Protein AF-A0A536CP75-F1 (afdb_monomer_lite)

Secondary structure (DSSP, 8-state):
-HHHHHHHHHHHHHHHHHHHHHHHHHHHHHHHHHHSTTPPPHHHHHHHHHHHHHHHHHHHHHHHHHHHHHHHHT-HHHHHHHHHHHHHHTTHHHHHHHHHHT-S--SS---THHHHHHHHHHHHHHHHHHHHHHHHHHHHHH-GGGGPPP--S--

Structure (mmCIF, N/CA/C/O backbone):
data_AF-A0A536CP75-F1
#
_entry.id   AF-A0A536CP75-F1
#
loop_
_atom_site.group_PDB
_atom_site.id
_atom_site.type_symbol
_atom_site.label_atom_id
_atom_site.label_alt_id
_atom_site.label_comp_id
_atom_site.label_asym_id
_atom_site.label_entity_id
_atom_site.label_seq_id
_atom_site.pdbx_PDB_ins_code
_atom_site.Cartn_x
_atom_site.Cartn_y
_atom_site.Cartn_z
_atom_site.occupancy
_atom_site.B_iso_or_equiv
_atom_site.auth_seq_id
_atom_site.auth_comp_id
_atom_site.auth_asym_id
_atom_site.auth_atom_id
_atom_site.pdbx_PDB_model_num
ATOM 1 N N . MET A 1 1 ? -14.177 4.775 14.169 1.00 71.19 1 MET A N 1
ATOM 2 C CA . MET A 1 1 ? -14.490 5.533 12.939 1.00 71.19 1 MET A CA 1
ATOM 3 C C . MET A 1 1 ? -13.235 5.901 12.158 1.00 71.19 1 MET A C 1
ATOM 5 O O . MET A 1 1 ? -13.189 5.550 10.992 1.00 71.19 1 MET A O 1
ATOM 9 N N . ALA A 1 2 ? -12.196 6.480 12.777 1.00 83.19 2 ALA A N 1
ATOM 10 C CA . ALA A 1 2 ? -10.943 6.827 12.082 1.00 83.19 2 ALA A CA 1
ATOM 11 C C . ALA A 1 2 ? -10.302 5.663 11.288 1.00 83.19 2 ALA A C 1
ATOM 13 O O . ALA A 1 2 ? -9.986 5.832 10.118 1.00 83.19 2 ALA A O 1
ATOM 14 N N . VAL A 1 3 ? -10.211 4.463 11.878 1.00 83.62 3 VAL A N 1
ATOM 15 C CA . VAL A 1 3 ? -9.681 3.251 11.210 1.00 83.62 3 VAL A CA 1
ATOM 16 C C . VAL A 1 3 ? -10.472 2.875 9.954 1.00 83.62 3 VAL A C 1
ATOM 18 O O . VAL A 1 3 ? -9.882 2.580 8.923 1.00 83.62 3 VAL A O 1
ATOM 21 N N . ALA A 1 4 ? -11.807 2.907 10.022 1.00 85.62 4 ALA A N 1
ATOM 22 C CA . ALA A 1 4 ? -12.655 2.591 8.873 1.00 85.62 4 ALA A CA 1
ATOM 23 C C . ALA A 1 4 ? -12.492 3.631 7.754 1.00 85.62 4 ALA A C 1
ATOM 25 O O . ALA A 1 4 ? -12.464 3.269 6.583 1.00 85.62 4 ALA A O 1
ATOM 26 N N . GLY A 1 5 ? -12.341 4.909 8.123 1.00 87.62 5 GLY A N 1
ATOM 27 C CA . GLY A 1 5 ? -12.056 5.987 7.178 1.00 87.62 5 GLY A CA 1
ATOM 28 C C . GLY A 1 5 ? -10.715 5.798 6.472 1.00 87.62 5 GLY A C 1
ATOM 29 O O . GLY A 1 5 ? -10.668 5.843 5.247 1.00 87.62 5 GLY A O 1
ATOM 30 N N . LEU A 1 6 ? -9.644 5.512 7.222 1.00 89.19 6 LEU A N 1
ATOM 31 C CA . LEU A 1 6 ? -8.332 5.235 6.634 1.00 89.19 6 LEU A CA 1
ATOM 32 C C . LEU A 1 6 ? -8.383 4.020 5.700 1.00 89.19 6 LEU A C 1
ATOM 34 O O . LEU A 1 6 ? -7.905 4.102 4.574 1.00 89.19 6 LEU A O 1
ATOM 38 N N . ALA A 1 7 ? -9.012 2.927 6.133 1.00 89.38 7 ALA A N 1
ATOM 39 C CA . ALA A 1 7 ? -9.135 1.716 5.329 1.00 89.38 7 ALA A CA 1
ATOM 40 C C . ALA A 1 7 ? -9.915 1.956 4.023 1.00 89.38 7 ALA A C 1
ATOM 42 O O . ALA A 1 7 ? -9.530 1.452 2.973 1.00 89.38 7 ALA A O 1
ATOM 43 N N . ALA A 1 8 ? -10.968 2.778 4.054 1.00 90.06 8 ALA A N 1
ATOM 44 C CA . ALA A 1 8 ? -11.696 3.162 2.847 1.00 90.06 8 ALA A CA 1
ATOM 45 C C . ALA A 1 8 ? -10.819 3.976 1.877 1.00 90.06 8 ALA A C 1
ATOM 47 O O . ALA A 1 8 ? -10.804 3.694 0.680 1.00 90.06 8 ALA A O 1
ATOM 48 N N . VAL A 1 9 ? -10.051 4.946 2.387 1.00 93.81 9 VAL A N 1
ATOM 49 C CA . VAL A 1 9 ? -9.109 5.732 1.570 1.00 93.81 9 VAL A CA 1
ATOM 50 C C . VAL A 1 9 ? -8.030 4.833 0.961 1.00 93.81 9 VAL A C 1
ATOM 52 O O . VAL A 1 9 ? -7.734 4.957 -0.227 1.00 93.81 9 VAL A O 1
ATOM 55 N N . GLN A 1 10 ? -7.486 3.894 1.735 1.00 91.62 10 GLN A N 1
ATOM 56 C CA . GLN A 1 10 ? -6.508 2.927 1.240 1.00 91.62 10 GLN A CA 1
ATOM 57 C C . GLN A 1 10 ? -7.088 2.019 0.154 1.00 91.62 10 GLN A C 1
ATOM 59 O O . GLN A 1 10 ? -6.448 1.824 -0.873 1.00 91.62 10 GLN A O 1
ATOM 64 N N . ALA A 1 11 ? -8.313 1.512 0.321 1.00 92.06 11 ALA A N 1
ATOM 65 C CA . ALA A 1 11 ? -8.964 0.691 -0.699 1.00 92.06 11 ALA A CA 1
ATOM 66 C C . ALA A 1 11 ? -9.098 1.442 -2.035 1.00 92.06 11 ALA A C 1
ATOM 68 O O . ALA A 1 11 ? -8.794 0.889 -3.092 1.00 92.06 11 ALA A O 1
ATOM 69 N N . VAL A 1 12 ? -9.488 2.722 -1.989 1.00 95.50 12 VAL A N 1
ATOM 70 C CA . VAL A 1 12 ? -9.549 3.584 -3.181 1.00 95.50 12 VAL A CA 1
ATOM 71 C C . VAL A 1 12 ? -8.159 3.784 -3.782 1.00 95.50 12 VAL A C 1
ATOM 73 O O . VAL A 1 12 ? -7.992 3.662 -4.995 1.00 95.50 12 VAL A O 1
ATOM 76 N N . TRP A 1 13 ? -7.148 4.046 -2.952 1.00 93.62 13 TRP A N 1
ATOM 77 C CA . TRP A 1 13 ? -5.769 4.189 -3.411 1.00 93.62 13 TRP A CA 1
ATOM 78 C C . TRP A 1 13 ? -5.271 2.923 -4.121 1.00 93.62 13 TRP A C 1
ATOM 80 O O . TRP A 1 13 ? -4.829 2.998 -5.267 1.00 93.62 13 TRP A O 1
ATOM 90 N N . TYR A 1 14 ? -5.416 1.750 -3.502 1.00 93.38 14 TYR A N 1
ATOM 91 C CA . TYR A 1 14 ? -4.975 0.472 -4.067 1.00 93.38 14 TYR A CA 1
ATOM 92 C C . TYR A 1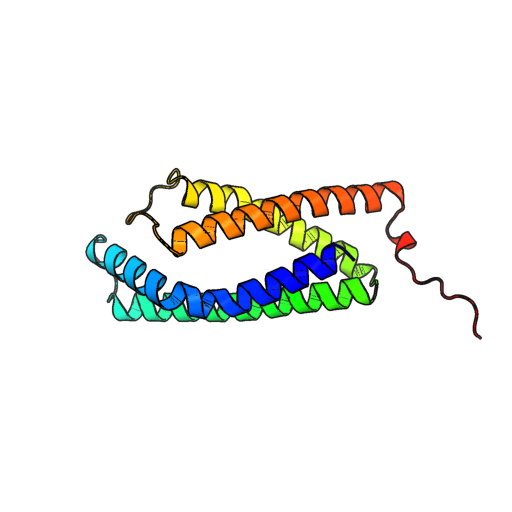 14 ? -5.713 0.081 -5.347 1.00 93.38 14 TYR A C 1
ATOM 94 O O . TYR A 1 14 ? -5.136 -0.611 -6.187 1.00 93.38 14 TYR A O 1
ATOM 102 N N . LEU A 1 15 ? -6.947 0.556 -5.525 1.00 94.38 15 LEU A N 1
ATOM 103 C CA . LEU A 1 15 ? -7.712 0.393 -6.759 1.00 94.38 15 LEU A CA 1
ATOM 104 C C . LEU A 1 15 ? -7.162 1.254 -7.905 1.00 94.38 15 LEU A C 1
ATOM 106 O O . LEU A 1 15 ? -7.167 0.820 -9.052 1.00 94.38 15 LEU A O 1
ATOM 110 N N . ILE A 1 16 ? -6.651 2.449 -7.607 1.00 94.94 16 ILE A N 1
ATOM 111 C CA . ILE A 1 16 ? -6.110 3.381 -8.608 1.00 94.94 16 ILE A CA 1
ATOM 112 C C . ILE A 1 16 ? -4.672 3.017 -9.004 1.00 94.94 16 ILE A C 1
ATOM 114 O O . ILE A 1 16 ? -4.309 3.100 -10.181 1.00 94.94 16 ILE A O 1
ATOM 118 N N . VAL A 1 17 ? -3.859 2.599 -8.030 1.00 92.88 17 VAL A N 1
ATOM 119 C CA . VAL A 1 17 ? -2.426 2.290 -8.176 1.00 92.88 17 VAL A CA 1
ATOM 120 C C . VAL A 1 17 ? -2.067 1.466 -9.425 1.00 92.88 17 VAL A C 1
ATOM 122 O O . VAL A 1 17 ? -1.184 1.918 -10.161 1.00 92.88 17 VAL A O 1
ATOM 125 N N . PRO A 1 18 ? -2.705 0.317 -9.732 1.00 92.00 18 PRO A N 1
ATOM 126 C CA . PRO A 1 18 ? -2.279 -0.520 -10.852 1.00 92.00 18 PRO A CA 1
ATOM 127 C C . PRO A 1 18 ? -2.430 0.197 -12.195 1.00 92.00 18 PRO A C 1
ATOM 129 O O . PRO A 1 18 ? -1.541 0.119 -13.037 1.00 92.00 18 PRO A O 1
ATOM 132 N N . PHE A 1 19 ? -3.495 0.977 -12.375 1.00 93.31 19 PHE A N 1
ATOM 133 C CA . PHE A 1 19 ? -3.726 1.734 -13.607 1.00 93.31 19 PHE A CA 1
ATOM 134 C C . PHE A 1 19 ? -2.838 2.977 -13.693 1.00 93.31 19 PHE A C 1
ATOM 136 O O . PHE A 1 19 ? -2.363 3.341 -14.768 1.00 93.31 19 PHE A O 1
ATOM 143 N N . TRP A 1 20 ? -2.586 3.626 -12.556 1.00 94.06 20 TRP A N 1
ATOM 144 C CA . TRP A 1 20 ? -1.797 4.853 -12.509 1.00 94.06 20 TRP A CA 1
ATOM 145 C C . TRP A 1 20 ? -0.290 4.607 -12.682 1.00 94.06 20 TRP A C 1
ATOM 147 O O . TRP A 1 20 ? 0.405 5.439 -13.280 1.00 94.06 20 TRP A O 1
ATOM 157 N N . LEU A 1 21 ? 0.205 3.458 -12.199 1.00 94.06 21 LEU A N 1
ATOM 158 C CA . LEU A 1 21 ? 1.625 3.098 -12.206 1.00 94.06 21 LEU A CA 1
ATOM 159 C C . LEU A 1 21 ? 2.039 2.107 -13.301 1.00 94.06 21 LEU A C 1
ATOM 161 O O . LEU A 1 21 ? 3.236 2.025 -13.555 1.00 94.06 21 LEU A O 1
ATOM 165 N N . ALA A 1 22 ? 1.125 1.409 -13.990 1.00 92.38 22 ALA A N 1
ATOM 166 C CA . ALA A 1 22 ? 1.491 0.389 -14.988 1.0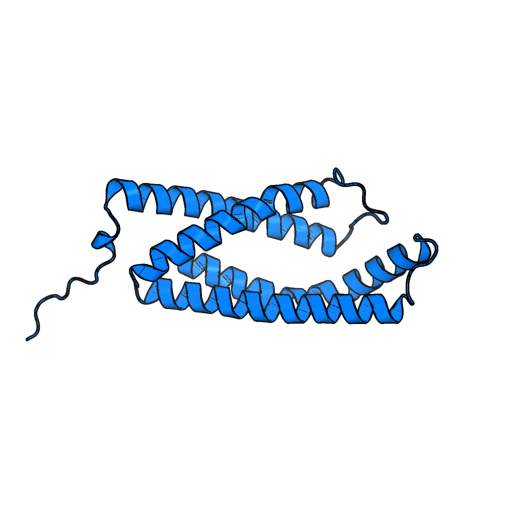0 92.38 22 ALA A CA 1
ATOM 167 C C . ALA A 1 22 ? 2.491 0.880 -16.054 1.00 92.38 22 ALA A C 1
ATOM 169 O O . ALA A 1 22 ? 3.515 0.238 -16.297 1.00 92.38 22 ALA A O 1
ATOM 170 N N . GLY A 1 23 ? 2.225 2.037 -16.670 1.00 92.25 23 GLY A N 1
ATOM 171 C CA . GLY A 1 23 ? 3.113 2.620 -17.684 1.00 92.25 23 GLY A CA 1
ATOM 172 C C . GLY A 1 23 ? 4.484 3.013 -17.115 1.00 92.25 23 GLY A C 1
ATOM 173 O O . GLY A 1 23 ? 5.504 2.502 -17.577 1.00 92.25 23 GLY A O 1
ATOM 174 N N . PRO A 1 24 ? 4.530 3.876 -16.083 1.00 93.31 24 PRO A N 1
ATOM 175 C CA . PRO A 1 24 ? 5.775 4.245 -15.413 1.00 93.31 24 PRO A CA 1
ATOM 176 C C . PRO A 1 24 ? 6.596 3.053 -14.887 1.00 93.31 24 PRO A C 1
ATOM 178 O O . PRO A 1 24 ? 7.824 3.084 -14.951 1.00 93.31 24 PRO A O 1
ATOM 181 N N . LEU A 1 25 ? 5.936 2.001 -14.391 1.00 92.00 25 LEU A N 1
ATOM 182 C CA . LEU A 1 25 ? 6.585 0.784 -13.905 1.00 92.00 25 LEU A CA 1
ATOM 183 C C . LEU A 1 25 ? 7.241 0.009 -15.051 1.00 92.00 25 LEU A C 1
ATOM 185 O O . LEU A 1 25 ? 8.399 -0.373 -14.937 1.00 92.00 25 LEU A O 1
ATOM 189 N N . THR A 1 26 ? 6.536 -0.160 -16.170 1.00 92.50 26 THR A N 1
ATOM 190 C CA . THR A 1 26 ? 7.064 -0.814 -17.382 1.00 92.50 26 THR A CA 1
ATOM 191 C C . THR A 1 26 ? 8.319 -0.112 -17.896 1.00 92.50 26 THR A C 1
ATOM 193 O O . THR A 1 26 ? 9.318 -0.753 -18.216 1.00 92.50 26 THR A O 1
ATOM 196 N N . GLU A 1 27 ? 8.295 1.220 -17.933 1.00 91.31 27 GLU A N 1
ATOM 197 C CA . GLU A 1 27 ? 9.445 2.014 -18.365 1.00 91.31 27 GLU A CA 1
ATOM 198 C C . GLU A 1 27 ? 10.628 1.878 -17.397 1.00 91.31 27 GLU A C 1
ATOM 200 O O . GLU A 1 27 ? 11.770 1.713 -17.829 1.00 91.31 27 GLU A O 1
ATOM 205 N N . ASN A 1 28 ? 10.371 1.900 -16.086 1.00 90.00 28 ASN A N 1
ATOM 206 C CA . ASN A 1 28 ? 11.417 1.701 -15.086 1.00 90.00 28 ASN A CA 1
ATOM 207 C C . ASN A 1 28 ? 12.042 0.299 -15.199 1.00 90.00 28 ASN A C 1
ATOM 209 O O . ASN A 1 28 ? 13.264 0.183 -15.243 1.00 90.00 28 ASN A O 1
ATOM 213 N N . VAL A 1 29 ? 11.223 -0.746 -15.357 1.00 90.56 29 VAL A N 1
ATOM 214 C CA . VAL A 1 29 ? 11.679 -2.131 -15.562 1.00 90.56 29 VAL A CA 1
ATOM 215 C C . VAL A 1 29 ? 12.526 -2.256 -16.826 1.00 90.56 29 VAL A C 1
ATOM 217 O O . VAL A 1 29 ? 13.599 -2.858 -16.788 1.00 90.56 29 VAL A O 1
ATOM 220 N N . ARG A 1 30 ? 12.099 -1.648 -17.938 1.00 89.06 30 ARG A N 1
ATOM 221 C CA . ARG A 1 30 ? 12.867 -1.649 -19.189 1.00 89.06 30 ARG A CA 1
ATOM 222 C C . ARG A 1 30 ? 14.240 -1.001 -19.007 1.00 89.06 30 ARG A C 1
ATOM 224 O O . ARG A 1 30 ? 15.235 -1.563 -19.457 1.00 89.06 30 ARG A O 1
ATOM 231 N N . ARG A 1 31 ? 14.314 0.153 -18.336 1.00 89.12 31 ARG A N 1
ATOM 232 C CA . ARG A 1 31 ? 15.596 0.822 -18.047 1.00 89.12 31 ARG A CA 1
ATOM 233 C C . ARG A 1 31 ? 16.499 -0.038 -17.170 1.00 89.12 31 ARG A C 1
ATOM 235 O O . ARG A 1 31 ? 17.700 -0.114 -17.426 1.00 89.12 31 ARG A O 1
ATOM 242 N N . THR A 1 32 ? 15.926 -0.708 -16.174 1.00 87.31 32 THR A N 1
ATOM 243 C CA . THR A 1 32 ? 16.663 -1.612 -15.284 1.00 87.31 32 THR A CA 1
ATOM 244 C C . THR A 1 32 ? 17.206 -2.819 -16.046 1.00 87.31 32 THR A C 1
ATOM 246 O O . THR A 1 32 ? 18.360 -3.190 -15.863 1.00 87.31 32 THR A O 1
ATOM 249 N N . ALA A 1 33 ? 16.429 -3.388 -16.969 1.00 87.25 33 ALA A N 1
ATOM 250 C CA . ALA A 1 33 ? 16.869 -4.519 -17.781 1.00 87.25 33 ALA A CA 1
ATOM 251 C C . ALA A 1 33 ? 18.027 -4.155 -18.731 1.00 87.25 33 ALA A C 1
ATOM 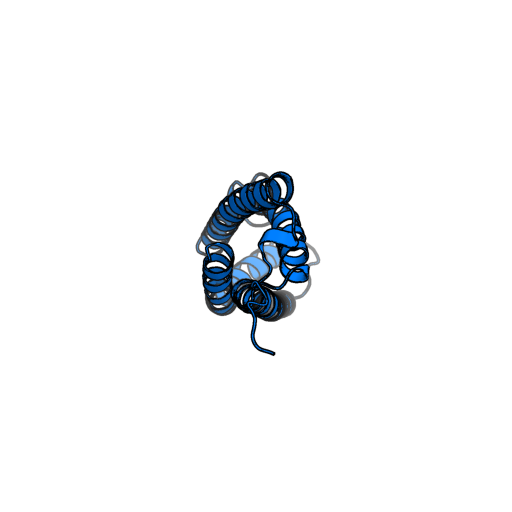253 O O . ALA A 1 33 ? 18.971 -4.923 -18.858 1.00 87.25 33 ALA A O 1
ATOM 254 N N . VAL A 1 34 ? 18.010 -2.962 -19.342 1.00 85.62 34 VAL A N 1
ATOM 255 C CA . VAL A 1 34 ? 19.117 -2.489 -20.205 1.00 85.62 34 VAL A CA 1
ATOM 256 C C . VAL A 1 34 ? 20.401 -2.224 -19.409 1.00 85.62 34 VAL A C 1
ATOM 258 O O . VAL A 1 34 ? 21.500 -2.386 -19.932 1.00 85.62 34 VAL A O 1
ATOM 261 N N . SER A 1 35 ? 20.274 -1.822 -18.144 1.00 83.94 35 SER A N 1
ATOM 262 C CA . SER A 1 35 ? 21.409 -1.516 -17.262 1.00 83.94 35 SER A CA 1
ATOM 263 C C . SER A 1 35 ? 21.931 -2.722 -16.472 1.00 83.94 35 SER A C 1
ATOM 265 O O . SER A 1 35 ? 22.953 -2.600 -15.799 1.00 83.94 35 SER A O 1
ATOM 267 N N . THR A 1 36 ? 21.281 -3.888 -16.574 1.00 83.06 36 THR A N 1
ATOM 268 C CA . THR A 1 36 ? 21.642 -5.099 -15.823 1.00 83.06 36 THR A CA 1
ATOM 269 C C . THR A 1 36 ? 22.155 -6.193 -16.771 1.00 83.06 36 THR A C 1
ATOM 271 O O . THR A 1 36 ? 21.366 -6.775 -17.520 1.00 83.06 36 THR A O 1
ATOM 274 N N . PRO A 1 37 ? 23.461 -6.522 -16.755 1.00 75.19 37 PRO A N 1
ATOM 275 C CA . PRO A 1 37 ? 24.014 -7.596 -17.579 1.00 75.19 37 PRO A CA 1
ATOM 276 C C . PRO A 1 37 ? 23.354 -8.948 -17.263 1.00 75.19 37 PRO A C 1
ATOM 278 O O . PRO A 1 37 ? 23.279 -9.345 -16.103 1.00 75.19 37 PRO A O 1
ATOM 281 N N . GLY A 1 38 ? 22.888 -9.666 -18.290 1.00 80.25 38 GLY A N 1
ATOM 282 C CA . GLY A 1 38 ? 22.244 -10.980 -18.134 1.00 80.25 38 GLY A CA 1
ATOM 283 C C . GLY A 1 38 ? 20.777 -10.943 -17.686 1.00 80.25 38 GLY A C 1
ATOM 284 O O . GLY A 1 38 ? 20.231 -11.987 -17.332 1.00 80.25 38 GLY A O 1
ATOM 285 N N . ALA A 1 39 ? 20.132 -9.772 -17.692 1.00 76.25 39 ALA A N 1
ATOM 286 C CA . ALA A 1 39 ? 18.709 -9.664 -17.390 1.00 76.25 39 ALA A CA 1
ATOM 287 C C . ALA A 1 39 ? 17.837 -10.455 -18.383 1.00 76.25 39 ALA A C 1
ATOM 289 O O . ALA A 1 39 ? 18.141 -10.555 -19.574 1.00 76.25 39 ALA A O 1
ATOM 290 N N . LEU A 1 40 ? 16.723 -10.985 -17.870 1.00 76.56 40 LEU A N 1
ATOM 291 C CA . LEU A 1 40 ? 15.638 -11.551 -18.675 1.00 76.56 40 LEU A CA 1
ATOM 292 C C . LEU A 1 40 ? 15.085 -10.511 -19.664 1.00 76.56 40 LEU A C 1
ATOM 294 O O . LEU A 1 40 ? 15.271 -9.305 -19.485 1.00 76.56 40 LEU A O 1
ATOM 298 N N . ASP A 1 41 ? 14.358 -10.983 -20.681 1.00 86.94 41 ASP A N 1
ATOM 299 C CA . ASP A 1 41 ? 13.706 -10.120 -21.670 1.00 86.94 41 ASP A CA 1
ATOM 300 C C . ASP A 1 41 ? 12.875 -9.013 -20.969 1.00 86.94 41 ASP A C 1
ATOM 302 O O . ASP A 1 41 ? 11.990 -9.326 -20.157 1.00 86.94 41 ASP A O 1
ATOM 306 N N . PRO A 1 42 ? 13.121 -7.718 -21.269 1.00 86.31 42 PRO A N 1
ATOM 307 C CA . PRO A 1 42 ? 12.394 -6.595 -20.678 1.00 86.31 42 PRO A CA 1
ATOM 308 C C . PRO A 1 42 ? 10.868 -6.715 -20.772 1.00 86.31 42 PRO A C 1
ATOM 310 O O . PRO A 1 42 ? 10.152 -6.224 -19.893 1.00 86.31 42 PRO A O 1
AT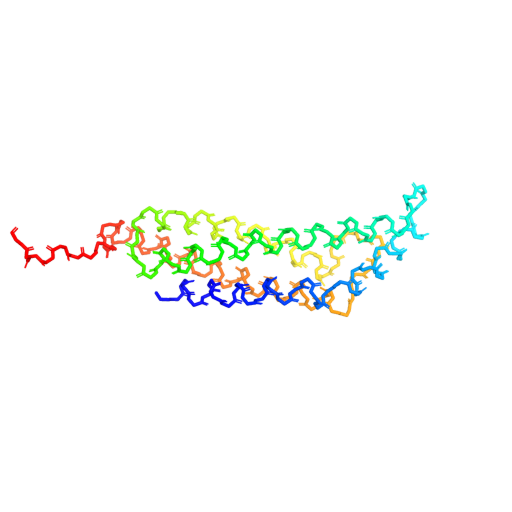OM 313 N N . SER A 1 43 ? 10.353 -7.352 -21.827 1.00 87.75 43 SER A N 1
ATOM 314 C CA . SER A 1 43 ? 8.915 -7.555 -22.025 1.00 87.75 43 SER A CA 1
ATOM 315 C C . SER A 1 43 ? 8.320 -8.537 -21.006 1.00 87.75 43 SER A C 1
ATOM 317 O O . SER A 1 43 ? 7.251 -8.282 -20.439 1.00 87.75 43 SER A O 1
ATOM 319 N N . GLN A 1 44 ? 9.045 -9.615 -20.694 1.00 88.75 44 GLN A N 1
ATOM 320 C CA . GLN A 1 44 ? 8.653 -10.604 -19.691 1.00 88.75 44 GLN A CA 1
ATOM 321 C C . GLN A 1 44 ? 8.704 -10.005 -18.285 1.00 88.75 44 GLN A C 1
ATOM 323 O O . GLN A 1 44 ? 7.734 -10.118 -17.535 1.00 88.75 44 GLN A O 1
ATOM 328 N N . LEU A 1 45 ? 9.787 -9.292 -17.956 1.00 89.12 45 LEU A N 1
ATOM 329 C CA . LEU A 1 45 ? 9.933 -8.614 -16.664 1.00 89.12 45 LEU A CA 1
ATOM 330 C C . LEU A 1 45 ? 8.813 -7.595 -16.423 1.00 89.12 45 LEU A C 1
ATOM 332 O O . LEU A 1 45 ? 8.246 -7.539 -15.333 1.00 89.12 45 LEU A O 1
ATOM 336 N N . SER A 1 46 ? 8.449 -6.824 -17.450 1.00 91.00 46 SER A N 1
ATOM 337 C CA . SER A 1 46 ? 7.374 -5.829 -17.351 1.00 91.00 46 SER A CA 1
ATOM 338 C C . SER A 1 46 ? 6.011 -6.483 -17.124 1.00 91.00 46 SER A C 1
ATOM 340 O O . SER A 1 46 ? 5.227 -6.020 -16.296 1.00 91.00 46 SER A O 1
ATOM 342 N N . THR A 1 47 ? 5.748 -7.595 -17.813 1.00 91.31 47 THR A N 1
ATOM 343 C CA . THR A 1 47 ? 4.507 -8.365 -17.651 1.00 91.31 47 THR A CA 1
ATOM 344 C C . THR A 1 47 ? 4.385 -8.906 -16.227 1.00 91.31 47 THR A C 1
ATOM 346 O O . THR A 1 47 ? 3.356 -8.714 -15.581 1.00 91.31 47 THR A O 1
ATOM 349 N N . VAL A 1 48 ? 5.452 -9.512 -15.697 1.00 90.62 48 VAL A N 1
ATOM 350 C CA . VAL A 1 48 ? 5.485 -10.021 -14.317 1.00 90.62 48 VAL A CA 1
ATOM 351 C C . VAL A 1 48 ? 5.309 -8.890 -13.304 1.00 90.62 48 VAL A C 1
ATOM 353 O O . VAL A 1 48 ? 4.554 -9.050 -12.345 1.00 90.62 48 VAL A O 1
ATOM 356 N N . ALA A 1 49 ? 5.938 -7.733 -13.524 1.00 91.62 49 ALA A N 1
ATOM 357 C CA . ALA A 1 49 ? 5.812 -6.578 -12.639 1.00 91.62 49 ALA A CA 1
ATOM 358 C C . ALA A 1 49 ? 4.369 -6.045 -12.585 1.00 91.62 49 ALA A C 1
ATOM 360 O O . ALA A 1 49 ? 3.844 -5.807 -11.498 1.00 91.62 49 ALA A O 1
ATOM 361 N N . ILE A 1 50 ? 3.695 -5.918 -13.736 1.00 93.75 50 ILE A N 1
ATOM 362 C CA . ILE A 1 50 ? 2.292 -5.478 -13.801 1.00 93.75 50 ILE A CA 1
ATOM 363 C C . ILE A 1 50 ? 1.358 -6.508 -13.156 1.00 93.75 50 ILE A C 1
ATOM 365 O O . ILE A 1 50 ? 0.468 -6.129 -12.395 1.00 93.75 50 ILE A O 1
ATOM 369 N N . LEU A 1 51 ? 1.560 -7.802 -13.425 1.00 93.44 51 LEU A N 1
ATOM 370 C CA . LEU A 1 51 ? 0.752 -8.866 -12.823 1.00 93.44 51 LEU A CA 1
ATOM 371 C C . LEU A 1 51 ? 0.913 -8.898 -11.303 1.00 93.44 51 LEU A C 1
ATOM 373 O O . LEU A 1 51 ? -0.080 -8.981 -10.584 1.00 93.44 51 LEU A O 1
ATOM 377 N N . THR A 1 52 ? 2.146 -8.766 -10.814 1.00 93.56 52 THR A N 1
ATOM 378 C CA . THR A 1 52 ? 2.439 -8.700 -9.376 1.00 93.56 52 THR A CA 1
ATOM 379 C C . THR A 1 52 ? 1.786 -7.478 -8.739 1.00 93.56 52 THR A C 1
ATOM 381 O O . THR A 1 52 ? 1.167 -7.599 -7.682 1.00 93.56 52 THR A O 1
ATOM 384 N N . LEU A 1 53 ? 1.863 -6.313 -9.395 1.00 93.31 53 LEU A N 1
ATOM 385 C CA . LEU A 1 53 ? 1.208 -5.091 -8.929 1.00 93.31 53 LEU A CA 1
ATOM 386 C C . LEU A 1 53 ? -0.312 -5.277 -8.833 1.00 93.31 53 LEU A C 1
ATOM 388 O O . LEU A 1 53 ? -0.897 -4.996 -7.792 1.00 93.31 53 LEU A O 1
ATOM 392 N N . GLY A 1 54 ? -0.943 -5.798 -9.888 1.00 92.56 54 GLY A N 1
ATOM 393 C CA . GLY A 1 54 ? -2.383 -6.050 -9.918 1.00 92.56 54 GLY A CA 1
ATOM 394 C C . GLY A 1 54 ? -2.830 -7.064 -8.863 1.00 92.56 54 GLY A C 1
ATOM 395 O O . GLY A 1 54 ? -3.778 -6.802 -8.125 1.00 92.56 54 GLY A O 1
ATOM 396 N N . ALA A 1 55 ? -2.122 -8.190 -8.739 1.00 94.12 55 ALA A N 1
ATOM 397 C CA . ALA A 1 55 ? -2.419 -9.218 -7.744 1.00 94.12 55 ALA A CA 1
ATOM 398 C C . ALA A 1 55 ? -2.306 -8.670 -6.313 1.00 94.12 55 ALA A C 1
ATOM 400 O O . ALA A 1 55 ? -3.205 -8.873 -5.496 1.00 94.12 55 ALA A O 1
ATOM 401 N N . THR A 1 56 ? -1.243 -7.912 -6.033 1.00 92.00 56 THR A N 1
ATOM 402 C CA . THR A 1 56 ? -1.030 -7.278 -4.725 1.00 92.00 56 THR A CA 1
ATOM 403 C C . THR A 1 56 ? -2.134 -6.264 -4.426 1.00 92.00 56 THR A C 1
ATOM 405 O O . THR A 1 56 ? -2.708 -6.290 -3.339 1.00 92.00 56 THR A O 1
ATOM 408 N N . SER A 1 57 ? -2.510 -5.428 -5.400 1.00 91.50 57 SER A N 1
ATOM 409 C CA . SER A 1 57 ? -3.618 -4.478 -5.261 1.00 91.50 57 SER A CA 1
ATOM 410 C C . SER A 1 57 ? -4.935 -5.163 -4.901 1.00 91.50 57 SER A C 1
ATOM 412 O O . SER A 1 57 ? -5.617 -4.710 -3.987 1.00 91.50 57 SER A O 1
ATOM 414 N N . VAL A 1 58 ? -5.288 -6.272 -5.559 1.00 94.50 58 VAL A N 1
ATOM 415 C CA . VAL A 1 58 ? -6.526 -7.014 -5.254 1.00 94.50 58 VAL A CA 1
ATOM 416 C C . VAL A 1 58 ? -6.530 -7.519 -3.810 1.00 94.50 58 VAL A C 1
ATOM 418 O O . VAL A 1 58 ? -7.523 -7.351 -3.099 1.00 94.50 58 VAL A O 1
ATOM 421 N N . VAL A 1 59 ? -5.413 -8.091 -3.355 1.00 94.00 59 VAL A N 1
ATOM 422 C CA . VAL A 1 59 ? -5.265 -8.589 -1.980 1.00 94.00 59 VAL A CA 1
ATOM 423 C C . VAL A 1 59 ? -5.397 -7.446 -0.971 1.00 94.00 59 VAL A C 1
ATOM 425 O O . VAL A 1 59 ? -6.156 -7.558 -0.008 1.00 94.00 59 VAL A O 1
ATOM 428 N N . LEU A 1 60 ? -4.722 -6.319 -1.208 1.00 91.12 60 LEU A N 1
ATOM 429 C CA . LEU A 1 60 ? -4.765 -5.164 -0.310 1.00 91.12 60 LEU A CA 1
ATOM 430 C C . LEU A 1 60 ? -6.152 -4.512 -0.257 1.00 91.12 60 LEU A C 1
ATOM 432 O O . LEU A 1 60 ? -6.605 -4.136 0.823 1.00 91.12 60 LEU A O 1
ATOM 436 N N . ILE A 1 61 ? -6.876 -4.445 -1.379 1.00 92.44 61 ILE A N 1
ATOM 437 C CA . ILE A 1 61 ? -8.273 -3.982 -1.407 1.00 92.44 61 ILE A CA 1
ATOM 438 C C . ILE A 1 61 ? -9.160 -4.899 -0.558 1.00 92.44 61 ILE A C 1
ATOM 440 O O . ILE A 1 61 ? -9.986 -4.406 0.216 1.00 92.44 61 ILE A O 1
ATOM 444 N N . ALA A 1 62 ? -8.995 -6.221 -0.669 1.00 91.38 62 ALA A N 1
ATOM 445 C CA . ALA A 1 62 ? -9.764 -7.178 0.122 1.00 91.38 62 ALA A CA 1
ATOM 446 C C . ALA A 1 62 ? -9.499 -7.010 1.628 1.00 91.38 62 ALA A C 1
ATOM 448 O O . ALA A 1 62 ? -10.446 -6.952 2.416 1.00 91.38 62 ALA A O 1
ATOM 449 N N . ILE A 1 63 ? -8.231 -6.848 2.023 1.00 89.56 63 ILE A N 1
ATOM 450 C CA . ILE A 1 63 ? -7.836 -6.595 3.416 1.00 89.56 63 ILE A CA 1
ATOM 451 C C . ILE A 1 63 ? -8.429 -5.271 3.912 1.00 89.56 63 ILE A C 1
ATOM 453 O O . ILE A 1 63 ? -9.089 -5.247 4.951 1.00 89.56 63 ILE A O 1
ATOM 457 N N . ALA A 1 64 ? -8.264 -4.183 3.159 1.00 88.81 64 ALA A N 1
ATOM 458 C CA . ALA A 1 64 ? -8.777 -2.865 3.525 1.00 88.81 64 ALA A CA 1
ATOM 459 C C . ALA A 1 64 ? -10.310 -2.866 3.671 1.00 88.81 64 ALA A C 1
ATOM 461 O O . ALA A 1 64 ? -10.858 -2.319 4.631 1.00 88.81 64 ALA A O 1
ATOM 462 N N . THR A 1 65 ? -11.014 -3.560 2.777 1.00 86.25 65 THR A N 1
ATOM 463 C CA . THR A 1 65 ? -12.474 -3.714 2.843 1.00 86.25 65 THR A CA 1
ATOM 464 C C . THR A 1 65 ? -12.894 -4.524 4.069 1.00 86.25 65 THR A C 1
ATOM 466 O O . THR A 1 65 ? -13.811 -4.122 4.790 1.00 86.25 65 THR A O 1
ATOM 469 N N . ALA A 1 66 ? -12.198 -5.627 4.364 1.00 86.69 66 ALA A N 1
ATOM 470 C CA . ALA A 1 66 ? -12.448 -6.420 5.564 1.00 86.69 66 ALA A CA 1
ATOM 471 C C . ALA A 1 66 ? -12.243 -5.582 6.835 1.00 86.69 66 ALA A C 1
ATOM 473 O O . ALA A 1 66 ? -13.101 -5.599 7.720 1.00 86.69 66 ALA A O 1
ATOM 474 N N . VAL A 1 67 ? -11.164 -4.789 6.898 1.00 85.56 67 VAL A N 1
ATOM 475 C CA . VAL A 1 67 ? -10.878 -3.835 7.985 1.00 85.56 67 VAL A CA 1
ATOM 476 C C . VAL A 1 67 ? -11.994 -2.813 8.145 1.00 85.56 67 VAL A C 1
ATOM 478 O O . VAL A 1 67 ? -12.481 -2.625 9.261 1.00 85.56 67 VAL A O 1
ATOM 481 N N . ALA A 1 68 ? -12.450 -2.195 7.055 1.00 84.50 68 ALA A N 1
ATOM 482 C CA . ALA A 1 68 ? -13.542 -1.229 7.098 1.00 84.50 68 ALA A CA 1
ATOM 483 C C . ALA A 1 68 ? -14.833 -1.856 7.657 1.00 84.50 68 ALA A C 1
ATOM 485 O O . ALA A 1 68 ? -15.432 -1.314 8.589 1.00 84.50 68 ALA A O 1
ATOM 486 N N . ILE A 1 69 ? -15.225 -3.035 7.161 1.00 84.88 69 ILE A N 1
ATOM 487 C CA . ILE A 1 69 ? -16.429 -3.749 7.614 1.00 84.88 69 ILE A CA 1
ATOM 488 C C . ILE A 1 69 ? -16.309 -4.157 9.086 1.00 84.88 69 ILE A C 1
ATOM 490 O O . ILE A 1 69 ? -17.224 -3.916 9.879 1.00 84.88 69 ILE A O 1
ATOM 494 N N . GLY A 1 70 ? -15.183 -4.755 9.476 1.00 80.75 70 GLY A N 1
ATOM 495 C CA . GLY A 1 70 ? -14.965 -5.220 10.842 1.00 80.75 70 GLY A CA 1
ATOM 496 C C . GLY A 1 70 ? -14.890 -4.070 11.852 1.00 80.75 70 GLY A C 1
ATOM 497 O O . GLY A 1 70 ? -15.424 -4.182 12.959 1.00 80.75 70 GLY A O 1
ATOM 498 N N . ALA A 1 71 ? -14.324 -2.927 11.453 1.00 80.06 71 ALA A N 1
ATOM 499 C CA . ALA A 1 71 ? -14.318 -1.708 12.258 1.00 80.06 71 ALA A CA 1
ATOM 500 C C . ALA A 1 71 ? -15.728 -1.114 12.435 1.00 80.06 71 ALA A C 1
ATOM 502 O O . ALA A 1 71 ? -16.051 -0.633 13.524 1.00 80.06 71 ALA A O 1
ATOM 503 N N . LEU A 1 72 ? -16.585 -1.172 11.408 1.00 80.75 72 LEU A N 1
ATOM 504 C CA . LEU A 1 72 ? -17.982 -0.723 11.489 1.00 80.75 72 LEU A CA 1
ATOM 505 C C . LEU A 1 72 ? -18.842 -1.649 12.358 1.00 80.75 72 LEU A C 1
ATOM 507 O O . LEU A 1 72 ? -19.647 -1.172 13.157 1.00 80.75 72 LEU A O 1
ATOM 511 N N . ARG A 1 73 ? -18.637 -2.969 12.260 1.00 80.12 73 ARG A N 1
ATOM 512 C CA . ARG A 1 73 ? -19.346 -3.970 13.075 1.00 80.12 73 ARG A CA 1
ATOM 513 C C . ARG A 1 73 ? -18.828 -4.107 14.513 1.00 80.12 73 ARG A C 1
ATOM 515 O O . ARG A 1 73 ? -19.435 -4.842 15.289 1.00 80.12 73 ARG A O 1
ATOM 522 N N . ARG A 1 74 ? -17.758 -3.392 14.890 1.00 74.69 74 ARG A N 1
ATOM 523 C CA . ARG A 1 74 ? -17.147 -3.402 16.238 1.00 74.69 74 ARG A CA 1
ATOM 524 C C . ARG A 1 74 ? -16.787 -4.809 16.740 1.00 74.69 74 ARG A C 1
ATOM 526 O O . ARG A 1 74 ? -17.024 -5.153 17.895 1.00 74.69 74 ARG A O 1
ATOM 533 N N . TRP A 1 75 ? -16.219 -5.644 15.875 1.00 77.31 75 TRP A N 1
ATOM 534 C CA . TRP A 1 75 ? -15.787 -6.989 16.260 1.00 77.31 75 TRP A CA 1
ATOM 535 C C . TRP A 1 75 ? -14.537 -6.944 17.151 1.00 77.31 75 TRP A C 1
ATOM 537 O O . TRP A 1 75 ? -13.523 -6.370 16.764 1.00 77.31 75 TRP A O 1
ATOM 547 N N . ILE A 1 76 ? -14.583 -7.600 18.316 1.00 75.06 76 ILE A N 1
ATOM 548 C CA . ILE A 1 76 ? -13.460 -7.645 19.275 1.00 75.06 76 ILE A CA 1
ATOM 549 C C . ILE A 1 76 ? -12.194 -8.236 18.650 1.00 75.06 76 ILE A C 1
ATOM 551 O O . ILE A 1 76 ? -11.122 -7.646 18.753 1.00 75.06 76 ILE A O 1
ATOM 555 N N . TRP A 1 77 ? -12.319 -9.354 17.932 1.00 79.56 77 TRP A N 1
ATOM 556 C CA . TRP A 1 77 ? -11.187 -9.984 17.248 1.00 79.56 77 TRP A CA 1
ATOM 557 C C . TRP A 1 77 ? -10.583 -9.073 16.178 1.00 79.56 77 TRP A C 1
ATOM 559 O O . TRP A 1 77 ? -9.370 -9.063 15.983 1.00 79.56 77 TRP A O 1
ATOM 569 N N . MET A 1 78 ? -11.408 -8.228 15.554 1.00 82.06 78 MET A N 1
ATOM 570 C CA . MET A 1 78 ? -10.939 -7.283 14.548 1.00 82.06 78 MET A CA 1
ATOM 571 C C . MET A 1 78 ? -10.044 -6.196 15.135 1.00 82.06 78 MET A C 1
ATOM 573 O O . MET A 1 78 ? -9.164 -5.700 14.444 1.00 82.06 78 MET A O 1
ATOM 577 N N . HIS A 1 79 ? -10.224 -5.843 16.408 1.00 80.12 79 HIS A N 1
ATOM 578 C CA . HIS A 1 79 ? -9.334 -4.896 17.072 1.00 80.12 79 HIS A CA 1
ATOM 579 C C . HIS A 1 79 ? -7.886 -5.410 17.092 1.00 80.12 79 HIS A C 1
ATOM 581 O O . HIS A 1 79 ? -6.969 -4.664 16.758 1.00 80.12 79 HIS A O 1
ATOM 587 N N . TYR A 1 80 ? -7.691 -6.696 17.404 1.00 83.81 80 TYR A N 1
ATOM 588 C CA . TYR A 1 80 ? -6.374 -7.338 17.389 1.00 83.81 80 TYR A CA 1
ATOM 589 C C . TYR A 1 80 ? -5.816 -7.489 15.975 1.00 83.81 80 TYR A C 1
ATOM 591 O O . TYR A 1 80 ? -4.642 -7.208 15.754 1.00 83.81 80 TYR A O 1
ATOM 599 N N . VAL A 1 81 ? -6.660 -7.873 15.012 1.00 86.12 81 VAL A N 1
ATOM 600 C CA . VAL A 1 81 ? -6.261 -7.977 13.599 1.00 86.12 81 VAL A CA 1
ATOM 601 C C . VAL A 1 81 ? -5.783 -6.626 13.071 1.00 86.12 81 VAL A C 1
ATOM 603 O O . VAL A 1 81 ? -4.723 -6.551 12.462 1.00 86.12 81 VAL A O 1
ATOM 606 N N . VAL A 1 82 ? -6.518 -5.545 13.342 1.00 86.19 82 VAL A N 1
ATOM 607 C CA . VAL A 1 82 ? -6.128 -4.193 12.923 1.00 86.19 82 VAL A CA 1
ATOM 608 C C . VAL A 1 82 ? -4.845 -3.746 13.613 1.00 86.19 82 VAL A C 1
ATOM 610 O O . VAL A 1 82 ? -3.992 -3.170 12.954 1.00 86.19 82 VAL A O 1
ATOM 613 N N . LEU A 1 83 ? -4.671 -4.028 14.907 1.00 87.19 83 LEU A N 1
ATOM 614 C CA . LEU A 1 83 ? -3.413 -3.748 15.605 1.00 87.19 83 LEU A CA 1
ATOM 615 C C . LEU A 1 83 ? -2.230 -4.468 14.950 1.00 87.19 83 LEU A C 1
ATOM 617 O O . LEU A 1 83 ? -1.200 -3.844 14.720 1.00 87.19 83 LEU A O 1
ATOM 621 N N . ALA A 1 84 ? -2.382 -5.748 14.610 1.00 89.56 84 ALA A N 1
ATOM 622 C CA . ALA A 1 84 ? -1.339 -6.509 13.930 1.00 89.56 84 ALA A CA 1
ATOM 623 C C . ALA A 1 84 ? -1.041 -5.951 12.528 1.00 89.56 84 ALA A C 1
ATOM 625 O O . ALA A 1 84 ? 0.121 -5.742 12.195 1.00 89.56 84 ALA A O 1
ATOM 626 N N . LEU A 1 85 ? -2.077 -5.656 11.734 1.00 87.94 85 LEU A N 1
ATOM 627 C CA . LEU A 1 85 ? -1.929 -5.079 10.393 1.00 87.94 85 LEU A CA 1
ATOM 628 C C . LEU A 1 85 ? -1.255 -3.707 10.430 1.00 87.94 85 LEU A C 1
ATOM 630 O O . LEU A 1 85 ? -0.313 -3.477 9.682 1.00 87.94 85 LEU A O 1
ATOM 634 N N . LEU A 1 86 ? -1.689 -2.826 11.334 1.00 87.75 86 LEU A N 1
ATOM 635 C CA . LEU A 1 86 ? -1.057 -1.525 11.534 1.00 87.75 86 LEU A CA 1
ATOM 636 C C . LEU A 1 86 ? 0.402 -1.686 11.967 1.00 87.75 86 LEU A C 1
ATOM 638 O O . LEU A 1 86 ? 1.253 -0.983 11.446 1.00 87.75 86 LEU A O 1
ATOM 642 N N . GLY A 1 87 ? 0.696 -2.628 12.871 1.00 86.69 87 GLY A N 1
ATOM 643 C CA . GLY A 1 87 ? 2.058 -2.935 13.314 1.00 86.69 87 GLY A CA 1
ATOM 644 C C . GLY A 1 87 ? 2.969 -3.413 12.180 1.00 86.69 87 GLY A C 1
ATOM 645 O O . GLY A 1 87 ? 4.123 -3.000 12.117 1.00 86.69 87 GLY A O 1
ATOM 646 N N . ILE A 1 88 ? 2.449 -4.230 11.259 1.00 87.94 88 ILE A N 1
ATOM 647 C CA . ILE A 1 88 ? 3.164 -4.630 10.038 1.00 87.94 88 ILE A CA 1
ATOM 648 C C . ILE A 1 88 ? 3.369 -3.416 9.120 1.00 87.94 88 ILE A C 1
ATOM 650 O O . ILE A 1 88 ? 4.476 -3.223 8.631 1.00 87.94 88 ILE A O 1
ATOM 654 N N . GLY A 1 89 ? 2.357 -2.558 8.953 1.00 83.88 89 GLY A N 1
ATOM 655 C CA . GLY A 1 89 ? 2.442 -1.337 8.139 1.00 83.88 89 GLY A CA 1
ATOM 656 C C . GLY A 1 89 ? 3.502 -0.332 8.612 1.00 83.88 89 GLY A C 1
ATOM 657 O O . GLY A 1 89 ? 4.092 0.383 7.805 1.00 83.88 89 GLY A O 1
ATOM 658 N N . ILE A 1 90 ? 3.859 -0.332 9.905 1.00 87.38 90 ILE A N 1
ATOM 659 C CA . ILE A 1 90 ? 4.985 0.475 10.422 1.00 87.38 90 ILE A CA 1
ATOM 660 C C . ILE A 1 90 ? 6.303 0.117 9.717 1.00 87.38 90 ILE A C 1
ATOM 662 O O . ILE A 1 90 ? 7.145 0.992 9.505 1.00 87.38 90 ILE A O 1
ATOM 666 N N . LEU A 1 91 ? 6.483 -1.152 9.337 1.00 87.62 91 LEU A N 1
ATOM 667 C CA . LEU A 1 91 ? 7.697 -1.633 8.675 1.00 87.62 91 LEU A CA 1
ATOM 668 C C . LEU A 1 91 ? 7.838 -1.110 7.240 1.00 87.62 91 LEU A C 1
ATOM 670 O O . LEU A 1 91 ? 8.953 -1.093 6.719 1.00 87.62 91 LEU A O 1
ATOM 674 N N . ASP A 1 92 ? 6.754 -0.627 6.628 1.00 85.62 92 ASP A N 1
ATOM 675 C CA . ASP A 1 92 ? 6.804 -0.029 5.293 1.00 85.62 92 ASP A CA 1
ATOM 676 C C . ASP A 1 92 ? 7.409 1.379 5.307 1.00 85.62 92 ASP A C 1
ATOM 678 O O . ASP A 1 92 ? 7.985 1.800 4.303 1.00 85.62 92 ASP A O 1
ATOM 682 N N . LEU A 1 93 ? 7.354 2.110 6.429 1.00 88.19 93 LEU A N 1
ATOM 683 C CA . LEU A 1 93 ? 7.852 3.489 6.479 1.00 88.19 93 LEU A CA 1
ATOM 684 C C . LEU A 1 93 ? 9.355 3.590 6.170 1.00 88.19 93 LEU A C 1
ATOM 686 O O . LEU A 1 93 ? 9.713 4.379 5.291 1.00 88.19 93 LEU A O 1
ATOM 690 N N . PRO A 1 94 ? 10.255 2.818 6.816 1.00 88.75 94 PRO A N 1
ATOM 691 C CA . PRO A 1 94 ? 11.677 2.851 6.483 1.00 88.75 94 PRO A CA 1
ATOM 692 C C . PRO A 1 94 ? 11.943 2.497 5.018 1.00 88.75 94 PRO A C 1
ATOM 694 O O . PRO A 1 94 ? 12.792 3.123 4.389 1.00 88.75 94 PRO A O 1
ATOM 697 N N . ILE A 1 95 ? 11.195 1.535 4.466 1.00 86.12 95 ILE A N 1
ATOM 698 C CA . ILE A 1 95 ? 11.333 1.086 3.076 1.00 86.12 95 ILE A CA 1
ATOM 699 C C . ILE A 1 95 ? 10.927 2.212 2.117 1.00 86.12 95 ILE A C 1
ATOM 701 O O . ILE A 1 95 ? 11.696 2.579 1.228 1.00 86.12 95 ILE A O 1
ATOM 705 N N . ALA A 1 96 ? 9.750 2.806 2.323 1.00 86.38 96 ALA A N 1
ATOM 706 C CA . ALA A 1 96 ? 9.232 3.888 1.493 1.00 86.38 96 ALA A CA 1
ATOM 707 C C . ALA A 1 96 ? 10.139 5.126 1.545 1.00 86.38 96 ALA A C 1
ATOM 709 O O . ALA A 1 96 ? 10.451 5.712 0.508 1.00 86.38 96 ALA A O 1
ATOM 710 N N . VAL A 1 97 ? 10.621 5.496 2.737 1.00 87.94 97 VAL A N 1
ATOM 711 C CA . VAL A 1 97 ? 11.533 6.633 2.920 1.00 87.94 97 VAL A CA 1
ATOM 712 C C . VAL A 1 97 ? 12.887 6.363 2.272 1.00 87.94 97 VAL A C 1
ATOM 714 O O . VAL A 1 97 ? 13.386 7.226 1.551 1.00 87.94 97 VAL A O 1
ATOM 717 N N . ALA A 1 98 ? 13.479 5.183 2.468 1.00 87.06 98 ALA A N 1
ATOM 718 C CA . ALA A 1 98 ? 14.775 4.849 1.879 1.00 87.06 98 ALA A CA 1
ATOM 719 C C . ALA A 1 98 ? 14.720 4.828 0.340 1.00 87.06 98 ALA A C 1
ATOM 721 O O . ALA A 1 98 ? 15.626 5.348 -0.315 1.00 87.06 98 ALA A O 1
ATOM 722 N N . ASN A 1 99 ? 13.619 4.329 -0.235 1.00 84.62 99 ASN A N 1
ATOM 723 C CA . ASN A 1 99 ? 13.372 4.368 -1.677 1.00 84.62 99 ASN A CA 1
ATOM 724 C C . ASN A 1 99 ? 13.147 5.796 -2.196 1.00 84.62 99 ASN A C 1
ATOM 726 O O . ASN A 1 99 ? 13.680 6.160 -3.242 1.00 84.62 99 ASN A O 1
ATOM 730 N N . ALA A 1 100 ? 12.375 6.617 -1.477 1.00 84.81 100 ALA A N 1
ATOM 731 C CA . ALA A 1 100 ? 12.060 7.984 -1.891 1.00 84.81 100 ALA A CA 1
ATOM 732 C C . ALA A 1 100 ? 13.259 8.941 -1.792 1.00 84.81 100 ALA A C 1
ATOM 734 O O . ALA A 1 100 ? 13.365 9.889 -2.568 1.00 84.81 100 ALA A O 1
ATOM 735 N N . THR A 1 101 ? 14.160 8.697 -0.840 1.00 86.12 101 THR A N 1
ATOM 736 C CA . THR A 1 101 ? 15.373 9.500 -0.612 1.00 86.12 101 THR A CA 1
ATOM 737 C C . THR A 1 101 ? 16.582 9.008 -1.407 1.00 86.12 101 THR A C 1
ATOM 739 O O . THR A 1 101 ? 17.597 9.698 -1.451 1.00 86.12 101 THR A O 1
ATOM 742 N N . GLY A 1 102 ? 16.490 7.835 -2.044 1.00 81.88 102 GLY A N 1
ATOM 743 C CA . GLY A 1 102 ? 17.598 7.230 -2.787 1.00 81.88 102 GLY A CA 1
ATOM 744 C C . GLY A 1 102 ? 18.723 6.693 -1.897 1.00 81.88 102 GLY A C 1
ATOM 745 O O . GLY A 1 102 ? 19.825 6.471 -2.389 1.00 81.88 102 GLY A O 1
ATOM 746 N N . ILE A 1 103 ? 18.461 6.485 -0.599 1.00 84.38 103 ILE A N 1
ATOM 747 C CA . ILE A 1 103 ? 19.423 5.881 0.338 1.00 84.38 103 ILE A CA 1
ATOM 748 C C . ILE A 1 103 ? 19.698 4.428 -0.057 1.00 84.38 103 ILE A C 1
ATOM 750 O O . ILE A 1 103 ? 20.834 3.961 0.025 1.00 84.38 103 ILE A O 1
ATOM 754 N N . THR A 1 104 ? 18.667 3.702 -0.494 1.00 78.06 104 THR A N 1
ATOM 755 C CA . THR A 1 104 ? 18.838 2.349 -1.023 1.00 78.06 104 THR A CA 1
ATOM 756 C C . THR A 1 104 ? 19.419 2.442 -2.436 1.00 78.06 104 THR A C 1
ATOM 758 O O . THR A 1 104 ? 18.805 3.095 -3.281 1.00 78.06 104 THR A O 1
ATOM 761 N N . PRO A 1 105 ? 20.565 1.801 -2.732 1.00 70.94 105 PRO A N 1
ATOM 762 C CA . PRO A 1 105 ? 21.144 1.837 -4.068 1.00 70.94 105 PRO A CA 1
ATOM 763 C C . PRO A 1 105 ? 20.201 1.148 -5.058 1.00 70.94 105 PRO A C 1
ATOM 765 O O . PRO A 1 105 ? 19.992 -0.063 -5.006 1.00 70.94 105 PRO A O 1
ATOM 768 N N . GLN A 1 106 ? 19.615 1.942 -5.951 1.00 72.06 106 GLN A N 1
ATOM 769 C CA . GLN A 1 106 ? 18.779 1.468 -7.049 1.00 72.06 106 GLN A CA 1
ATOM 770 C C . GLN A 1 106 ? 19.607 1.473 -8.335 1.00 72.06 106 GLN A C 1
ATOM 772 O O . GLN A 1 106 ? 20.302 2.448 -8.617 1.00 72.06 106 GLN A O 1
ATOM 777 N N . VAL A 1 107 ? 19.495 0.414 -9.142 1.00 74.12 107 VAL A N 1
ATOM 778 C CA . VAL A 1 107 ? 20.146 0.341 -10.467 1.00 74.12 107 VAL A CA 1
ATOM 779 C C . VAL A 1 107 ? 19.658 1.480 -11.369 1.00 74.12 107 VAL A C 1
ATOM 781 O O . VAL A 1 107 ? 20.432 2.070 -12.119 1.00 74.12 107 VAL A O 1
ATOM 784 N N . VAL A 1 108 ? 18.373 1.830 -11.250 1.00 79.12 108 VAL A N 1
ATOM 785 C CA . VAL A 1 108 ? 17.755 2.962 -11.942 1.00 79.12 108 VAL A CA 1
ATOM 786 C C . VAL A 1 108 ? 17.026 3.843 -10.929 1.00 79.12 108 VAL A C 1
ATOM 788 O O . VAL A 1 108 ? 16.156 3.343 -10.212 1.00 79.12 108 VAL A O 1
ATOM 791 N N . PRO A 1 109 ? 17.311 5.158 -10.884 1.00 80.50 109 PRO A N 1
ATOM 792 C CA . PRO A 1 109 ? 16.619 6.075 -9.989 1.00 80.50 109 PRO A CA 1
ATOM 793 C C . PRO A 1 109 ? 15.104 6.087 -10.217 1.00 80.50 109 PRO A C 1
ATOM 795 O O . PRO A 1 109 ? 14.613 6.216 -11.346 1.00 80.50 109 PRO A O 1
ATOM 798 N N . ILE A 1 110 ? 14.353 6.004 -9.122 1.00 84.06 110 ILE A N 1
ATOM 799 C CA . ILE A 1 110 ? 12.898 6.137 -9.129 1.00 84.06 110 ILE A CA 1
ATOM 800 C C . ILE A 1 110 ? 12.544 7.615 -9.340 1.00 84.06 110 ILE A C 1
ATOM 802 O O . ILE A 1 110 ? 13.071 8.495 -8.667 1.00 84.06 110 ILE A O 1
ATOM 806 N N . SER A 1 111 ? 11.646 7.909 -10.281 1.00 85.75 111 SER A N 1
ATOM 807 C CA . SER A 1 111 ? 11.263 9.286 -10.615 1.00 85.75 111 SER A CA 1
ATOM 808 C C . SER A 1 111 ? 9.800 9.396 -11.053 1.00 85.75 111 SER A C 1
ATOM 810 O O . SER A 1 111 ? 9.096 8.396 -11.230 1.00 85.75 111 SER A O 1
ATOM 812 N N . GLY A 1 112 ? 9.315 10.634 -11.189 1.00 90.06 112 GLY A N 1
ATOM 813 C CA . GLY A 1 112 ? 7.957 10.927 -11.643 1.00 90.06 112 GLY A CA 1
ATOM 814 C C . GLY A 1 112 ? 6.887 10.297 -10.747 1.00 90.06 112 GLY A C 1
ATOM 815 O O . GLY A 1 112 ? 6.935 10.411 -9.524 1.00 90.06 112 GLY A O 1
ATOM 816 N N . ARG A 1 113 ? 5.913 9.611 -11.357 1.00 92.19 113 ARG A N 1
ATOM 817 C CA . ARG A 1 113 ? 4.768 9.020 -10.639 1.00 92.19 113 ARG A CA 1
ATOM 818 C C . ARG A 1 113 ? 5.166 7.933 -9.638 1.00 92.19 113 ARG A C 1
ATOM 820 O O . ARG A 1 113 ? 4.513 7.825 -8.606 1.00 92.19 113 ARG A O 1
ATOM 827 N N . LEU A 1 114 ? 6.235 7.169 -9.894 1.00 88.25 114 LEU A N 1
ATOM 828 C CA . LEU A 1 114 ? 6.700 6.168 -8.925 1.00 88.25 114 LEU A CA 1
ATOM 829 C C . LEU A 1 114 ? 7.225 6.844 -7.658 1.00 88.25 114 LEU A C 1
ATOM 831 O O . LEU A 1 114 ? 6.918 6.384 -6.565 1.00 88.25 114 LEU A O 1
ATOM 835 N N . LEU A 1 115 ? 7.971 7.946 -7.795 1.00 90.62 115 LEU A N 1
ATOM 836 C CA . LEU A 1 115 ? 8.473 8.691 -6.639 1.00 90.62 115 LEU A CA 1
ATOM 837 C C . LEU A 1 115 ? 7.314 9.269 -5.820 1.00 90.62 115 LEU A C 1
ATOM 839 O O . LEU A 1 115 ? 7.307 9.167 -4.597 1.00 90.62 115 LEU A O 1
ATOM 843 N N . VAL A 1 116 ? 6.296 9.813 -6.492 1.00 92.25 116 VAL A N 1
ATOM 844 C CA . VAL A 1 116 ? 5.076 10.286 -5.820 1.00 92.25 116 VAL A CA 1
ATOM 845 C C . VAL A 1 116 ? 4.385 9.144 -5.068 1.00 92.25 116 VAL A C 1
ATOM 847 O O . VAL A 1 116 ? 3.984 9.336 -3.924 1.00 92.25 116 VAL A O 1
ATOM 850 N N . ALA A 1 117 ? 4.292 7.945 -5.652 1.00 90.56 117 ALA A N 1
ATOM 851 C CA . ALA A 1 117 ? 3.711 6.787 -4.972 1.00 90.56 117 ALA A CA 1
ATOM 852 C C . ALA A 1 117 ? 4.475 6.395 -3.694 1.00 90.56 117 ALA A C 1
ATOM 854 O O . ALA A 1 117 ? 3.832 6.048 -2.706 1.00 90.56 117 ALA A O 1
ATOM 855 N N . GLN A 1 118 ? 5.811 6.505 -3.677 1.00 90.25 118 GLN A N 1
ATOM 856 C CA . GLN A 1 118 ? 6.611 6.257 -2.467 1.00 90.25 118 GLN A CA 1
ATOM 857 C C . GLN A 1 118 ? 6.293 7.272 -1.358 1.00 90.25 118 GLN A C 1
ATOM 859 O O . GLN A 1 118 ? 6.120 6.892 -0.203 1.00 90.25 118 GLN A O 1
ATOM 864 N N . TRP A 1 119 ? 6.142 8.555 -1.699 1.00 91.75 119 TRP A N 1
ATOM 865 C CA . TRP A 1 119 ? 5.773 9.587 -0.721 1.00 91.75 119 TRP A CA 1
ATOM 866 C C . TRP A 1 119 ? 4.343 9.443 -0.201 1.00 91.75 119 TRP A C 1
ATOM 868 O O . TRP A 1 119 ? 4.087 9.676 0.983 1.00 91.75 119 TRP A O 1
ATOM 878 N N . VAL A 1 120 ? 3.409 9.028 -1.058 1.00 91.44 120 VAL A N 1
ATOM 879 C CA . VAL A 1 120 ? 2.039 8.711 -0.634 1.00 91.44 120 VAL A CA 1
ATOM 880 C C . VAL A 1 120 ? 2.039 7.511 0.315 1.00 91.44 120 VAL A C 1
ATOM 882 O O . VAL A 1 120 ? 1.399 7.577 1.362 1.00 91.44 120 VAL A O 1
ATOM 885 N N . ALA A 1 121 ? 2.804 6.458 0.008 1.00 88.94 121 ALA A N 1
ATOM 886 C CA . ALA A 1 121 ? 2.969 5.310 0.899 1.00 88.94 121 ALA A CA 1
ATOM 887 C C . ALA A 1 121 ? 3.551 5.729 2.260 1.00 88.94 121 ALA A C 1
ATOM 889 O O . ALA A 1 121 ? 2.955 5.429 3.290 1.00 88.94 121 ALA A O 1
ATOM 890 N N . ALA A 1 122 ? 4.625 6.525 2.272 1.00 90.25 122 ALA A N 1
ATOM 891 C CA . ALA A 1 122 ? 5.205 7.055 3.507 1.00 90.25 122 ALA A CA 1
ATOM 892 C C . ALA A 1 122 ? 4.190 7.876 4.326 1.00 90.25 122 ALA A C 1
ATOM 894 O O . ALA A 1 122 ? 4.128 7.752 5.549 1.00 90.25 122 ALA A O 1
ATOM 895 N N . SER A 1 123 ? 3.355 8.678 3.657 1.00 91.00 123 SER A N 1
ATOM 896 C CA . SER A 1 123 ? 2.298 9.461 4.311 1.00 91.00 123 SER A CA 1
ATOM 897 C C . SER A 1 123 ? 1.251 8.561 4.972 1.00 91.00 123 SER A C 1
ATOM 899 O O . SER A 1 123 ? 0.835 8.837 6.098 1.00 91.00 123 SER A O 1
ATOM 901 N N . PHE A 1 124 ? 0.854 7.465 4.315 1.00 90.19 124 PHE A N 1
ATOM 902 C CA . PHE A 1 124 ? -0.038 6.476 4.920 1.00 90.19 124 PHE A CA 1
ATOM 903 C C . PHE A 1 124 ? 0.597 5.815 6.140 1.00 90.19 124 PHE A C 1
ATOM 905 O O . PHE A 1 124 ? -0.044 5.784 7.188 1.00 90.19 124 PHE A O 1
ATOM 912 N N . SER A 1 125 ? 1.859 5.393 6.058 1.00 88.75 125 SER A N 1
ATOM 913 C CA . SER A 1 125 ? 2.537 4.748 7.186 1.00 88.75 125 SER A CA 1
ATOM 914 C C . SER A 1 125 ? 2.643 5.664 8.412 1.00 88.75 125 SER A C 1
ATOM 916 O O . SER A 1 125 ? 2.480 5.205 9.540 1.00 88.75 125 SER A O 1
ATOM 918 N N . VAL A 1 126 ? 2.838 6.977 8.232 1.00 91.88 126 VAL A N 1
ATOM 919 C CA . VAL A 1 126 ? 2.813 7.941 9.353 1.00 91.88 126 VAL A CA 1
ATOM 920 C C . VAL A 1 126 ? 1.448 7.946 10.050 1.00 91.88 126 VAL A C 1
ATOM 922 O O . VAL A 1 126 ? 1.372 7.915 11.282 1.00 91.88 126 VAL A O 1
ATOM 925 N N . VAL A 1 127 ? 0.360 7.960 9.276 1.00 92.12 127 VAL A N 1
ATOM 926 C CA . VAL A 1 127 ? -1.004 7.923 9.823 1.00 92.12 127 VAL A CA 1
ATOM 927 C C . VAL A 1 127 ? -1.284 6.579 10.500 1.00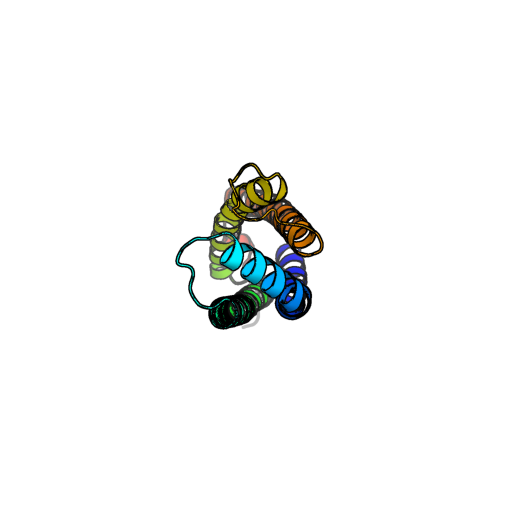 92.12 127 VAL A C 1
ATOM 929 O O . VAL A 1 127 ? -1.899 6.546 11.567 1.00 92.12 127 VAL A O 1
ATOM 932 N N . GLU A 1 128 ? -0.807 5.477 9.927 1.00 88.94 128 GLU A N 1
ATOM 933 C CA . GLU A 1 128 ? -0.931 4.139 10.507 1.00 88.94 128 GLU A CA 1
ATOM 934 C C . GLU A 1 128 ? -0.217 4.024 11.852 1.00 88.94 128 GLU A C 1
ATOM 936 O O . GLU A 1 128 ? -0.811 3.521 12.801 1.00 88.94 128 GLU A O 1
ATOM 941 N N . ILE A 1 129 ? 0.999 4.562 11.980 1.00 90.62 129 ILE A N 1
ATOM 942 C CA . ILE A 1 129 ? 1.742 4.602 13.249 1.00 90.62 129 ILE A CA 1
ATOM 943 C C . ILE A 1 129 ? 0.968 5.395 14.305 1.00 90.62 129 ILE A C 1
ATOM 945 O O . ILE A 1 129 ? 0.831 4.952 15.449 1.00 90.62 129 ILE A O 1
ATOM 949 N N . ALA A 1 130 ? 0.425 6.556 13.929 1.00 92.62 130 ALA A N 1
ATOM 950 C CA . ALA A 1 130 ? -0.368 7.373 14.841 1.00 92.62 130 ALA A CA 1
ATOM 951 C C . ALA A 1 130 ? -1.629 6.628 15.317 1.00 92.62 130 ALA A C 1
ATOM 953 O O . ALA A 1 130 ? -1.940 6.620 16.513 1.00 92.62 130 ALA A O 1
ATOM 954 N N . LEU A 1 131 ? -2.334 5.951 14.403 1.00 88.75 131 LEU A N 1
ATOM 955 C CA . LEU A 1 131 ? -3.498 5.130 14.742 1.00 88.75 131 LEU A CA 1
ATOM 956 C C . LEU A 1 131 ? -3.125 3.897 15.564 1.00 88.75 131 LEU A C 1
ATOM 958 O O . LEU A 1 131 ? -3.867 3.552 16.482 1.00 88.75 131 LEU A O 1
ATOM 962 N N . PHE A 1 132 ? -1.989 3.262 15.283 1.00 90.94 132 PHE A N 1
ATOM 963 C CA . PHE A 1 132 ? -1.474 2.132 16.046 1.00 90.94 132 PHE A CA 1
ATOM 964 C C . PHE A 1 132 ? -1.231 2.535 17.497 1.00 90.94 132 PHE A C 1
ATOM 966 O O . PHE A 1 132 ? -1.779 1.913 18.406 1.00 90.94 132 PHE A O 1
ATOM 973 N N . ALA A 1 133 ? -0.490 3.625 17.719 1.00 91.12 133 ALA A N 1
ATOM 974 C CA . ALA A 1 133 ? -0.222 4.150 19.053 1.00 91.12 133 ALA A CA 1
ATOM 975 C C . ALA A 1 133 ? -1.522 4.505 19.790 1.00 91.12 133 ALA A C 1
ATOM 977 O O . ALA A 1 133 ? -1.695 4.157 20.961 1.00 91.12 133 ALA A O 1
ATOM 978 N N . TRP A 1 134 ? -2.472 5.139 19.095 1.00 90.31 134 TRP A N 1
ATOM 979 C CA . TRP A 1 134 ? -3.781 5.455 19.660 1.00 90.31 134 TRP A CA 1
ATOM 980 C C . TRP A 1 134 ? -4.558 4.196 20.062 1.00 90.31 134 TRP A C 1
ATOM 982 O O . TRP A 1 134 ? -5.094 4.121 21.169 1.00 90.31 134 TRP A O 1
ATOM 992 N N . MET A 1 135 ? -4.647 3.204 19.173 1.00 86.75 135 MET A N 1
ATOM 993 C CA . MET A 1 135 ? -5.373 1.958 19.428 1.00 86.75 135 MET A CA 1
ATOM 994 C C . MET A 1 135 ? -4.723 1.143 20.540 1.00 86.75 135 MET A C 1
ATOM 996 O O . MET A 1 135 ? -5.435 0.639 21.405 1.00 86.75 135 MET A O 1
ATOM 1000 N N . LEU A 1 136 ? -3.392 1.081 20.569 1.00 88.50 136 LEU A N 1
ATOM 1001 C CA . LEU A 1 136 ? -2.636 0.423 21.625 1.00 88.50 136 LEU A CA 1
ATOM 1002 C C . LEU A 1 136 ? -2.904 1.086 22.982 1.00 88.50 136 LEU A C 1
ATOM 1004 O O . LEU A 1 136 ? -3.226 0.406 23.953 1.00 88.50 136 LEU A O 1
ATOM 1008 N N . MET A 1 137 ? -2.873 2.419 23.045 1.00 88.38 137 MET A N 1
ATOM 1009 C CA . MET A 1 137 ? -3.212 3.160 24.264 1.00 88.38 137 MET A CA 1
ATOM 1010 C C . MET A 1 137 ? -4.667 2.953 24.694 1.00 88.38 137 MET A C 1
ATOM 1012 O O . MET A 1 137 ? -4.945 2.825 25.888 1.00 88.38 137 MET A O 1
ATOM 1016 N N . ALA A 1 138 ? -5.606 2.902 23.747 1.00 84.88 138 ALA A N 1
ATOM 1017 C CA . ALA A 1 138 ? -7.006 2.613 24.042 1.00 84.88 138 ALA A CA 1
ATOM 1018 C C . ALA A 1 138 ? -7.181 1.199 24.618 1.00 84.88 138 ALA A C 1
ATOM 1020 O O . ALA A 1 138 ? -7.915 1.035 25.596 1.00 84.88 138 ALA A O 1
ATOM 1021 N N . LEU A 1 139 ? -6.471 0.212 24.064 1.00 83.56 139 LEU A N 1
ATOM 1022 C CA . LEU A 1 139 ? -6.467 -1.168 24.544 1.00 83.56 139 LEU A CA 1
ATOM 1023 C C . LEU A 1 139 ? -5.902 -1.267 25.965 1.00 83.56 139 LEU A C 1
ATOM 1025 O O . LEU A 1 139 ? -6.531 -1.882 26.824 1.00 83.56 139 LEU A O 1
ATOM 1029 N N . LEU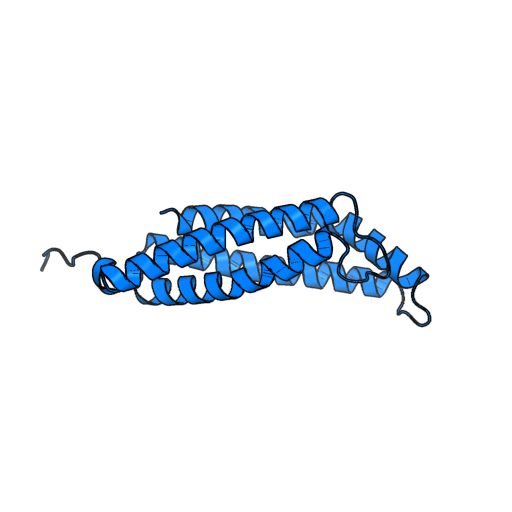 A 1 140 ? -4.766 -0.616 26.232 1.00 86.38 140 LEU A N 1
ATOM 1030 C CA . LEU A 1 140 ? -4.122 -0.618 27.550 1.00 86.38 140 LEU A CA 1
ATOM 1031 C C . LEU A 1 140 ? -4.968 0.083 28.623 1.00 86.38 140 LEU A C 1
ATOM 1033 O O . LEU A 1 140 ? -4.997 -0.361 29.765 1.00 86.38 140 LEU A O 1
ATOM 1037 N N . ARG A 1 141 ? -5.665 1.173 28.273 1.00 83.81 141 ARG A N 1
ATOM 1038 C CA . ARG A 1 141 ? -6.432 1.973 29.246 1.00 83.81 141 ARG A CA 1
ATOM 1039 C C . ARG A 1 141 ? -7.844 1.461 29.514 1.00 83.81 141 ARG A C 1
ATOM 1041 O O . ARG A 1 141 ? -8.335 1.632 30.622 1.00 83.81 141 ARG A O 1
ATOM 1048 N N . ARG A 1 142 ? -8.538 0.935 28.501 1.00 77.75 142 ARG A N 1
ATOM 1049 C CA . ARG A 1 142 ? -9.972 0.583 28.591 1.00 77.75 142 ARG A CA 1
ATOM 1050 C C . ARG A 1 142 ? -10.237 -0.916 28.466 1.00 77.75 142 ARG A C 1
ATOM 1052 O O . ARG A 1 142 ? -11.370 -1.350 28.660 1.00 77.75 142 ARG A O 1
ATOM 1059 N N . GLY A 1 143 ? -9.210 -1.698 28.142 1.00 70.12 143 GLY A N 1
ATOM 1060 C CA . GLY A 1 143 ? -9.341 -3.110 27.823 1.00 70.12 143 GLY A CA 1
ATOM 1061 C C . GLY A 1 143 ? -10.093 -3.358 26.503 1.00 70.12 143 GLY A C 1
ATOM 1062 O O . GLY A 1 143 ? -10.773 -2.478 25.967 1.00 70.12 143 GLY A O 1
ATOM 1063 N N . PRO A 1 144 ? -10.018 -4.584 25.964 1.00 64.31 144 PRO A N 1
ATOM 1064 C CA . PRO A 1 144 ? -10.696 -4.958 24.716 1.00 64.31 144 PRO A CA 1
ATOM 1065 C C . PRO A 1 144 ? -12.232 -4.933 24.838 1.00 64.31 144 PRO A C 1
ATOM 1067 O O . PRO A 1 144 ? -12.951 -4.793 23.846 1.00 64.31 144 PRO A O 1
ATOM 1070 N N . TRP A 1 145 ? -12.746 -5.013 26.068 1.00 56.78 145 TRP A N 1
ATOM 1071 C CA . TRP A 1 145 ? -14.166 -5.134 26.402 1.00 56.78 145 TRP A CA 1
ATOM 1072 C C . TRP A 1 145 ? -14.986 -3.863 26.139 1.00 56.78 145 TRP A C 1
ATOM 1074 O O . TRP A 1 145 ? -16.198 -3.959 25.961 1.00 56.78 145 TRP A O 1
ATOM 1084 N N . ALA A 1 146 ? -14.344 -2.697 26.004 1.00 52.22 146 ALA A N 1
ATOM 1085 C CA . ALA A 1 146 ? -15.005 -1.425 25.690 1.00 52.22 146 ALA A CA 1
ATOM 1086 C C . ALA A 1 146 ? -15.548 -1.333 24.247 1.00 52.22 146 ALA A C 1
ATOM 1088 O O . ALA A 1 146 ? -16.218 -0.365 23.891 1.00 52.22 146 ALA A O 1
ATOM 1089 N N . THR A 1 147 ? -15.251 -2.321 23.395 1.00 54.38 147 THR A N 1
ATOM 1090 C CA . THR A 1 147 ? -15.804 -2.410 22.032 1.00 54.38 147 THR A CA 1
ATOM 1091 C C . THR A 1 147 ? -17.085 -3.233 21.946 1.00 54.38 147 THR A C 1
ATOM 1093 O O . THR A 1 147 ? -17.705 -3.257 20.879 1.00 54.38 147 THR A O 1
ATOM 1096 N N . ARG A 1 148 ? -17.537 -3.856 23.048 1.00 55.22 148 ARG A N 1
ATOM 1097 C CA . ARG A 1 148 ? -18.854 -4.495 23.079 1.00 55.22 148 ARG A CA 1
ATOM 1098 C C . ARG A 1 148 ? -19.912 -3.448 22.739 1.00 55.22 148 ARG A C 1
ATOM 1100 O O . ARG A 1 148 ? -20.004 -2.400 23.372 1.00 55.22 148 ARG A O 1
ATOM 1107 N N . LYS A 1 149 ? -20.738 -3.748 21.737 1.00 51.16 149 LYS A N 1
ATOM 1108 C CA . LYS A 1 149 ? -22.111 -3.255 21.764 1.00 51.16 149 LYS A CA 1
ATOM 1109 C C . LYS A 1 149 ? -22.665 -3.843 23.057 1.00 51.16 149 LYS A C 1
ATOM 1111 O O . LYS A 1 149 ? -22.616 -5.066 23.206 1.00 51.16 149 LYS A O 1
ATOM 1116 N N . GLU A 1 150 ? -23.050 -3.010 24.019 1.00 47.62 150 GLU A N 1
ATOM 1117 C CA . GLU A 1 150 ? -23.855 -3.519 25.121 1.00 47.62 150 GLU A CA 1
ATOM 1118 C C . GLU A 1 150 ? -24.976 -4.324 24.465 1.00 47.62 150 GLU A C 1
ATOM 1120 O O . GLU A 1 150 ? -25.687 -3.819 23.590 1.00 47.62 150 GLU A O 1
ATOM 1125 N N . LEU A 1 151 ? -25.057 -5.611 24.800 1.00 48.97 151 LEU A N 1
ATOM 1126 C CA . LEU A 1 151 ? -26.292 -6.362 24.667 1.00 48.97 151 LEU A CA 1
ATOM 1127 C C . LEU A 1 151 ? -27.252 -5.694 25.651 1.00 48.97 151 LEU A C 1
ATOM 1129 O O . LEU A 1 151 ? -27.478 -6.178 26.753 1.00 48.97 151 LEU A O 1
ATOM 1133 N N . SER A 1 152 ? -27.723 -4.500 25.303 1.00 45.22 152 SER A N 1
ATOM 1134 C CA . SER A 1 152 ? -28.812 -3.855 25.994 1.00 45.22 152 SER A CA 1
ATOM 1135 C C . SER A 1 152 ? -30.041 -4.683 25.652 1.00 45.22 152 SER A C 1
ATOM 1137 O O . SER A 1 152 ? -30.625 -4.526 24.582 1.00 45.22 152 SER A O 1
ATOM 1139 N N . ALA A 1 153 ? -30.336 -5.621 26.546 1.00 49.25 153 ALA A N 1
ATOM 1140 C CA . ALA A 1 153 ? -31.673 -5.821 27.070 1.00 49.25 153 ALA A CA 1
ATOM 1141 C C . ALA A 1 153 ? -32.786 -5.815 26.014 1.00 49.25 153 ALA A C 1
ATOM 1143 O O . ALA A 1 153 ? -33.556 -4.864 25.972 1.00 49.25 153 ALA A O 1
ATOM 1144 N N . GLN A 1 154 ? -32.877 -6.870 25.205 1.00 46.88 154 GLN A N 1
ATOM 1145 C CA . GLN A 1 154 ? -34.146 -7.391 24.684 1.00 46.88 154 GLN A CA 1
ATOM 1146 C C . GLN A 1 154 ? -33.983 -8.894 24.446 1.00 46.88 154 GLN A C 1
ATOM 1148 O O . GLN A 1 154 ? -33.560 -9.305 23.369 1.00 46.88 154 GLN A O 1
ATOM 1153 N N . GLU A 1 155 ? -34.171 -9.663 25.521 1.00 38.53 155 GLU A N 1
ATOM 1154 C CA . GLU A 1 155 ? -35.100 -10.806 25.674 1.00 38.53 155 GLU A CA 1
ATOM 1155 C C . GLU A 1 155 ? -34.716 -11.643 26.903 1.00 38.53 155 GLU A C 1
ATOM 1157 O O . GLU A 1 155 ? -33.536 -12.049 27.020 1.00 38.53 155 GLU A O 1
#

pLDDT: mean 84.48, std 11.23, range [38.53, 95.5]

Radius of gyration: 19.45 Å; chains: 1; bounding box: 59×22×51 Å

Foldseek 3Di:
DVQLVLLVVQLVVLVCVLVLCLVVQLVQLLLLQVLDPPRDDSVVSSVVVSVVSNVVSVVSNVVSVVLNVCVVVLDLVSLVVLLVVLVVLLVLQVVLVCLLVVVDPDSDRDDDPRSVVSVVSNVSNVVSVVVSVVSVVCCVPPNSVVSDPPPPDDD

Sequence (155 aa):
MAVAGLAAVQAVWYLIVPFWLAGPLTENVRRTAVSTPGALDPSQLSTVAILTLGATSVVLIAIATAVAIGALRRWIWMHYVVLALLGIGILDLPIAVANATGITPQVVPISGRLLVAQWVAASFSVVEIALFAWMLMALLRRGPWATRKELSAQE